Protein AF-A0A3D1ZEJ3-F1 (afdb_monomer)

Mean predicted aligned error: 13.22 Å

Foldseek 3Di:
DPPPPPDPPDFDADPVGHTDDDDDPVVVVVVVVVVCVVCPDCPDPVCPPPPDDDDFPDWDDDPVDTDTD

Sequence (69 aa):
MVNDKDKPDKFEFTDEGEEVSYIGLEEARLLAMQVANEKPGDYGRRYSDLRMVFAPWEDEETEEYYRVV

pLDDT: mean 73.04, std 10.39, range [38.12, 87.88]

Structure (mmCIF, N/CA/C/O backbone):
data_AF-A0A3D1ZEJ3-F1
#
_entry.id   AF-A0A3D1ZEJ3-F1
#
loop_
_atom_site.group_PDB
_atom_site.id
_atom_site.type_symbol
_atom_site.label_atom_id
_atom_site.label_alt_id
_atom_site.label_comp_id
_atom_site.label_asym_id
_atom_site.label_entity_id
_atom_site.label_seq_id
_atom_site.pdbx_PDB_ins_code
_atom_site.Cartn_x
_atom_site.Cartn_y
_atom_site.Cartn_z
_atom_site.occupancy
_atom_site.B_iso_or_equiv
_atom_site.auth_seq_id
_atom_site.auth_comp_id
_atom_site.auth_asym_id
_atom_site.auth_atom_id
_atom_site.pdbx_PDB_model_num
ATOM 1 N N . MET A 1 1 ? -22.754 23.383 25.527 1.00 38.12 1 MET A N 1
ATOM 2 C CA . MET A 1 1 ? -21.898 22.266 25.084 1.00 38.12 1 MET A CA 1
ATOM 3 C C . MET A 1 1 ? -22.816 21.081 24.861 1.00 38.12 1 MET A C 1
ATOM 5 O O . MET A 1 1 ? -23.372 20.590 25.833 1.00 38.12 1 MET A O 1
ATOM 9 N N . VAL A 1 2 ? -23.083 20.719 23.606 1.00 40.66 2 VAL A N 1
ATOM 10 C CA . VAL A 1 2 ? -23.755 19.449 23.299 1.00 40.66 2 VAL A CA 1
ATOM 11 C C . VAL A 1 2 ? -22.667 18.388 23.400 1.00 40.66 2 VAL A C 1
ATOM 13 O O . VAL A 1 2 ? -21.655 18.495 22.712 1.00 40.66 2 VAL A O 1
ATOM 16 N N . ASN A 1 3 ? -22.818 17.449 24.331 1.00 46.41 3 ASN A N 1
ATOM 17 C CA . ASN A 1 3 ? -21.933 16.297 24.410 1.00 46.41 3 ASN A CA 1
ATOM 18 C C . ASN A 1 3 ? -22.270 15.380 23.237 1.00 46.41 3 ASN A C 1
ATOM 20 O O . ASN A 1 3 ? -23.369 14.844 23.154 1.00 46.41 3 ASN A O 1
ATOM 24 N N . ASP A 1 4 ? -21.309 15.191 22.343 1.00 55.62 4 ASP A N 1
ATOM 25 C CA . ASP A 1 4 ? -21.401 14.326 21.162 1.00 55.62 4 ASP A CA 1
ATOM 26 C C . ASP A 1 4 ? -21.348 12.817 21.504 1.00 55.62 4 ASP A C 1
ATOM 28 O O . ASP A 1 4 ? -21.031 11.988 20.661 1.00 55.62 4 ASP A O 1
ATOM 32 N N . LYS A 1 5 ? -21.621 12.452 22.766 1.00 54.88 5 LYS A N 1
ATOM 33 C CA . LYS A 1 5 ? -21.554 11.073 23.283 1.00 54.88 5 LYS A CA 1
ATOM 34 C C . LYS A 1 5 ? -22.900 10.339 23.289 1.00 54.88 5 LYS A C 1
ATOM 36 O O . LYS A 1 5 ? -22.913 9.147 23.555 1.00 54.88 5 LYS A O 1
ATOM 41 N N . ASP A 1 6 ? -24.001 11.030 22.986 1.00 54.50 6 ASP A N 1
ATOM 42 C CA . ASP A 1 6 ? -25.366 10.476 22.995 1.00 54.50 6 ASP A CA 1
ATOM 43 C C . ASP A 1 6 ? -25.932 10.254 21.576 1.00 54.50 6 ASP A C 1
ATOM 45 O O . ASP A 1 6 ? -27.149 10.240 21.374 1.00 54.50 6 ASP A O 1
ATOM 49 N N . LYS A 1 7 ? -25.074 10.122 20.553 1.00 56.50 7 LYS A N 1
ATOM 50 C CA . LYS A 1 7 ? -25.539 9.680 19.233 1.00 56.50 7 LYS A CA 1
ATOM 51 C C . LYS A 1 7 ? -25.728 8.160 19.272 1.00 56.50 7 LYS A C 1
ATOM 53 O O . LYS A 1 7 ? -24.782 7.470 19.636 1.00 56.50 7 LYS A O 1
ATOM 58 N N . PRO A 1 8 ? -26.908 7.623 18.912 1.00 55.56 8 PRO A N 1
ATOM 59 C CA . PRO A 1 8 ? -27.039 6.187 18.722 1.00 55.56 8 PRO A CA 1
ATOM 60 C C . PRO A 1 8 ? -26.104 5.784 17.582 1.00 55.56 8 PRO A C 1
ATOM 62 O O . PRO A 1 8 ? -26.180 6.384 16.504 1.00 55.56 8 PRO A O 1
ATOM 65 N N . ASP A 1 9 ? -25.241 4.798 17.822 1.00 63.62 9 ASP A N 1
ATOM 66 C CA . ASP A 1 9 ? -24.482 4.148 16.759 1.00 63.62 9 ASP A CA 1
ATOM 67 C C . ASP A 1 9 ? -25.494 3.645 15.724 1.00 63.62 9 ASP A C 1
ATOM 69 O O . ASP 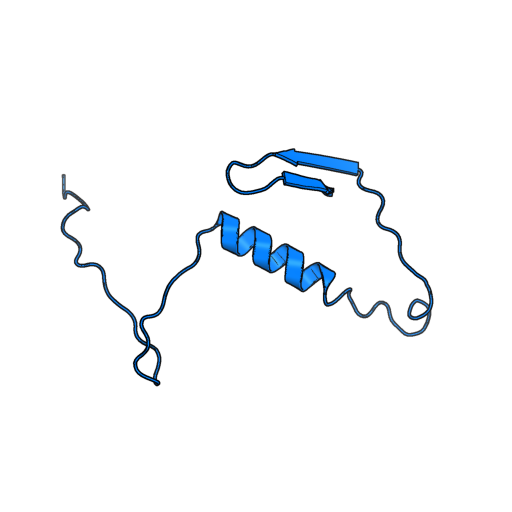A 1 9 ? -26.349 2.797 16.000 1.00 63.62 9 ASP A O 1
ATOM 73 N N . LYS A 1 10 ? -25.505 4.290 14.555 1.00 69.88 10 LYS A N 1
ATOM 74 C CA . LYS A 1 10 ? -26.387 3.913 13.458 1.00 69.88 10 LYS A CA 1
ATOM 75 C C . LYS A 1 10 ? -25.748 2.725 12.766 1.00 69.88 10 LYS A C 1
ATOM 77 O O . LYS A 1 10 ? -24.784 2.892 12.031 1.00 69.88 10 LYS A O 1
ATOM 82 N N . PHE A 1 11 ? -26.309 1.553 13.010 1.00 72.62 11 PHE A N 1
ATOM 83 C CA . PHE A 1 11 ? -25.971 0.354 12.265 1.00 72.62 11 PHE A CA 1
ATOM 84 C C . PHE A 1 11 ? -26.535 0.473 10.850 1.00 72.62 11 PHE A C 1
ATOM 86 O O . PHE A 1 11 ? -27.746 0.629 10.661 1.00 72.62 11 PHE A O 1
ATOM 93 N N . GLU A 1 12 ? -25.646 0.445 9.866 1.00 77.44 12 GLU A N 1
ATOM 94 C CA . GLU A 1 12 ? -26.009 0.263 8.467 1.00 77.44 12 GLU A CA 1
ATOM 95 C C . GLU A 1 12 ? -25.978 -1.237 8.170 1.00 77.44 12 GLU A C 1
ATOM 97 O O . GLU A 1 12 ? -25.148 -1.961 8.712 1.00 77.44 12 GLU A O 1
ATOM 102 N N . PHE A 1 13 ? -26.911 -1.716 7.352 1.00 80.69 13 PHE A N 1
ATOM 103 C CA . PHE A 1 13 ? 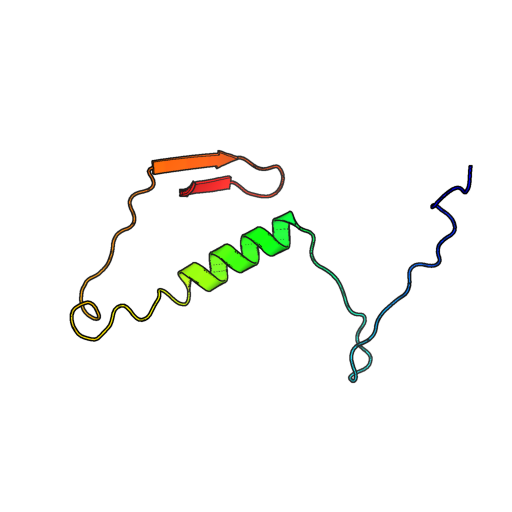-26.987 -3.121 6.962 1.00 80.69 13 PHE A CA 1
ATOM 104 C C . PHE A 1 13 ? -26.927 -3.229 5.443 1.00 80.69 13 PHE A C 1
ATOM 106 O O . PHE A 1 13 ? -27.450 -2.363 4.737 1.00 80.69 13 PHE A O 1
ATOM 113 N N . THR A 1 14 ? -26.298 -4.286 4.941 1.00 79.88 14 THR A N 1
ATOM 114 C CA . THR A 1 14 ? -26.338 -4.644 3.522 1.00 79.88 14 THR A CA 1
ATO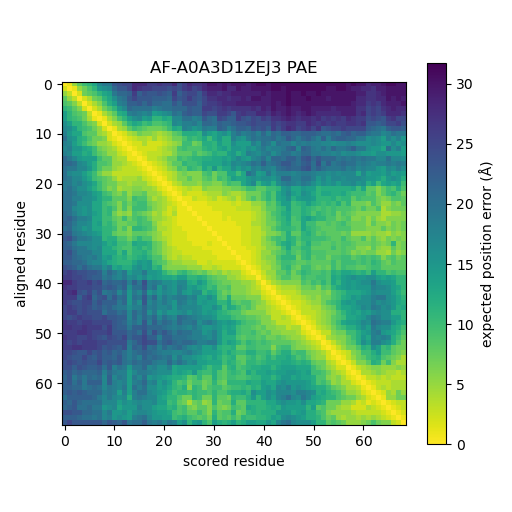M 115 C C . THR A 1 14 ? -27.740 -5.142 3.143 1.00 79.88 14 THR A C 1
ATOM 117 O O . THR A 1 14 ? -28.533 -5.519 4.009 1.00 79.88 14 THR A O 1
ATOM 120 N N . ASP A 1 15 ? -28.058 -5.199 1.845 1.00 83.12 15 ASP A N 1
ATOM 121 C CA . ASP A 1 15 ? -29.338 -5.753 1.357 1.00 83.12 15 ASP A CA 1
ATOM 122 C C . ASP A 1 15 ? -29.530 -7.242 1.727 1.00 83.12 15 ASP A C 1
ATOM 124 O O . ASP A 1 15 ? -30.647 -7.761 1.703 1.00 83.12 15 ASP A O 1
ATOM 128 N N . GLU A 1 16 ? -28.442 -7.924 2.101 1.00 87.88 16 GLU A N 1
ATOM 129 C CA . GLU A 1 16 ? -28.416 -9.311 2.578 1.00 87.88 16 GLU A CA 1
ATOM 130 C C . GLU A 1 16 ? -28.649 -9.423 4.100 1.00 87.88 16 GLU A C 1
ATOM 132 O O . GLU A 1 16 ? -28.800 -10.525 4.627 1.00 87.88 16 GLU A O 1
ATOM 137 N N . GLY A 1 17 ? -28.751 -8.290 4.807 1.00 80.69 17 GLY A N 1
ATOM 138 C CA . GLY A 1 17 ? -29.001 -8.221 6.248 1.00 80.69 17 GLY A CA 1
ATOM 139 C C . GLY A 1 17 ? -27.747 -8.330 7.118 1.00 80.69 17 GLY A C 1
ATOM 140 O O . GLY A 1 17 ? -27.869 -8.539 8.326 1.00 80.69 17 GLY A O 1
ATOM 141 N N . GLU A 1 18 ? -26.557 -8.193 6.535 1.00 81.12 18 GLU A N 1
ATOM 142 C CA . GLU A 1 18 ? -25.288 -8.177 7.269 1.00 81.12 18 GLU A CA 1
ATOM 143 C C . GLU A 1 18 ? -24.992 -6.768 7.792 1.00 81.12 18 GLU A C 1
ATOM 145 O O . GLU A 1 18 ? -25.288 -5.782 7.121 1.00 81.12 18 GLU A O 1
ATOM 150 N N . GLU A 1 19 ? -24.417 -6.653 8.989 1.00 80.62 19 GLU A N 1
ATOM 151 C CA . GLU A 1 19 ? -23.982 -5.364 9.537 1.00 80.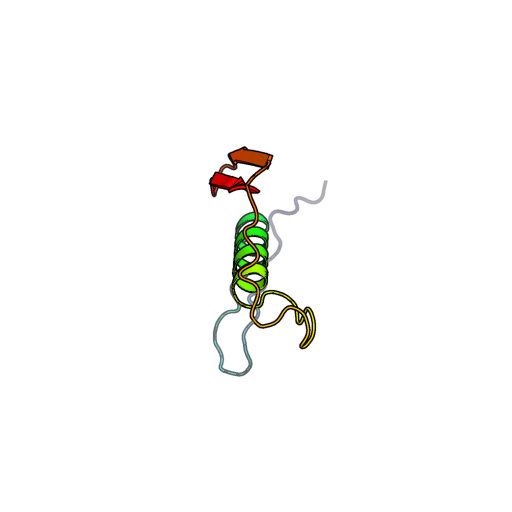62 19 GLU A CA 1
ATOM 152 C C . GLU A 1 19 ? -22.805 -4.815 8.717 1.00 80.62 19 GLU A C 1
ATOM 154 O O . GLU A 1 19 ? -21.806 -5.503 8.500 1.00 80.62 19 GLU A O 1
ATOM 159 N N . VAL A 1 20 ? -22.915 -3.567 8.265 1.00 77.44 20 VAL A N 1
ATOM 160 C CA . VAL A 1 20 ? -21.835 -2.861 7.575 1.00 77.44 20 VAL A CA 1
ATOM 161 C C . VAL A 1 20 ? -20.787 -2.473 8.610 1.00 77.44 20 VAL A C 1
ATOM 163 O O . VAL A 1 20 ? -20.995 -1.570 9.421 1.00 77.44 20 VAL A O 1
ATOM 166 N N . SER A 1 21 ? -19.639 -3.140 8.561 1.00 76.25 21 SER A N 1
ATOM 167 C CA . SER A 1 21 ? -18.452 -2.731 9.300 1.00 76.25 21 SER A CA 1
ATOM 168 C C . SER A 1 21 ? -17.607 -1.779 8.454 1.00 76.25 21 SER A C 1
ATOM 170 O O . SER A 1 21 ? -17.371 -1.998 7.264 1.00 76.25 21 SER A O 1
ATOM 172 N N . TYR A 1 22 ? -17.143 -0.697 9.075 1.00 80.00 22 TYR A N 1
ATOM 173 C CA . TYR A 1 22 ? -16.168 0.198 8.465 1.00 80.00 22 TYR A CA 1
ATOM 174 C C . TYR A 1 22 ? -14.785 -0.133 9.001 1.00 80.00 22 TYR A C 1
ATOM 176 O O . TYR A 1 22 ? -14.599 -0.292 10.207 1.00 80.00 22 TYR A O 1
ATOM 184 N N . ILE A 1 23 ? -13.818 -0.199 8.095 1.00 81.06 23 ILE A N 1
ATOM 185 C CA . ILE A 1 23 ? -12.405 -0.287 8.454 1.00 81.06 23 ILE A CA 1
ATOM 186 C C . ILE A 1 23 ? -11.883 1.087 8.885 1.00 81.06 23 ILE A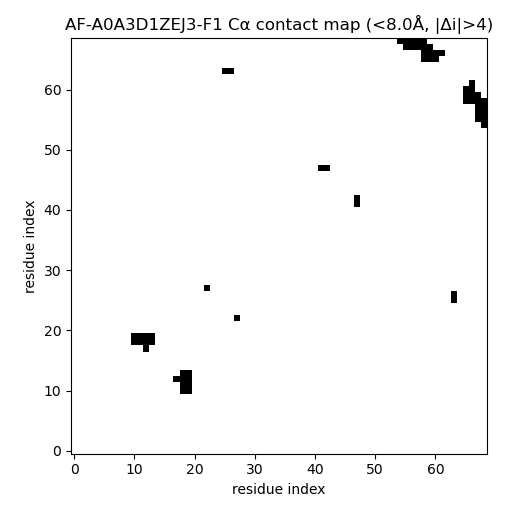 C 1
ATOM 188 O O . ILE A 1 23 ? -12.397 2.127 8.454 1.00 81.06 23 ILE A O 1
ATOM 192 N N . GLY A 1 24 ? -10.850 1.094 9.730 1.00 81.94 24 GLY A N 1
ATOM 193 C CA . GLY A 1 24 ? -10.154 2.321 10.117 1.00 81.94 24 GLY A CA 1
ATOM 194 C C . GLY A 1 24 ? -9.514 3.035 8.918 1.00 81.94 24 GLY A C 1
ATOM 195 O O . GLY A 1 24 ? -9.346 2.464 7.841 1.00 81.94 24 GLY A O 1
ATOM 196 N N . LEU A 1 25 ? -9.129 4.306 9.087 1.00 82.69 25 LEU A N 1
ATOM 197 C CA . LEU A 1 25 ? -8.444 5.063 8.025 1.00 82.69 25 LEU A CA 1
ATOM 198 C C . LEU A 1 25 ? -7.079 4.458 7.663 1.00 82.69 25 LEU A C 1
ATOM 200 O O . LEU A 1 25 ? -6.701 4.444 6.491 1.00 82.69 25 LEU A O 1
ATOM 204 N N . GLU A 1 26 ? -6.338 3.981 8.659 1.00 79.00 26 GLU A N 1
ATOM 205 C CA . GLU A 1 26 ? -5.029 3.352 8.472 1.00 79.00 26 GLU A CA 1
ATOM 206 C C . GLU A 1 26 ? -5.165 1.993 7.772 1.00 79.00 26 GLU A C 1
ATOM 208 O O . GLU A 1 26 ? -4.502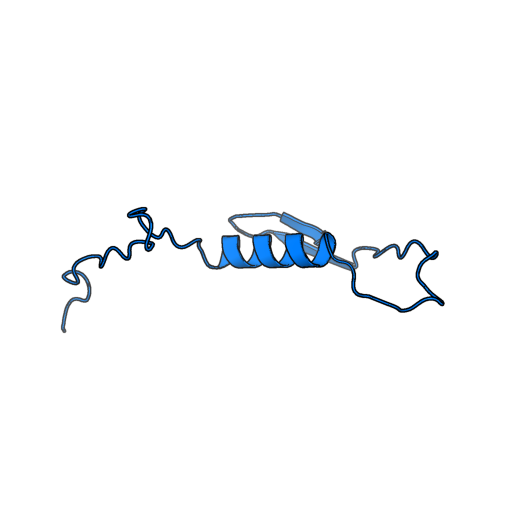 1.751 6.760 1.00 79.00 26 GLU A O 1
ATOM 213 N N . GLU A 1 27 ? -6.136 1.188 8.193 1.00 82.31 27 GLU A N 1
ATOM 214 C CA . GLU A 1 27 ? -6.524 -0.067 7.549 1.00 82.31 27 GLU A CA 1
ATOM 215 C C . GLU A 1 27 ? -6.997 0.134 6.090 1.00 82.31 27 GLU A C 1
ATOM 217 O O . GLU A 1 27 ? -6.590 -0.593 5.178 1.00 82.31 27 GLU A O 1
ATOM 222 N N . ALA A 1 28 ? -7.771 1.191 5.813 1.00 86.38 28 ALA A N 1
ATOM 223 C CA . ALA A 1 28 ? -8.154 1.572 4.451 1.00 86.38 28 ALA A CA 1
ATOM 224 C C . ALA A 1 28 ? -6.946 1.963 3.587 1.00 86.38 28 ALA A C 1
ATOM 226 O O . ALA A 1 28 ? -6.888 1.627 2.399 1.00 86.38 28 ALA A O 1
ATOM 227 N N . ARG A 1 29 ? -5.963 2.658 4.173 1.00 81.38 29 ARG A N 1
ATOM 228 C CA . ARG A 1 29 ? -4.709 3.019 3.497 1.00 81.38 29 ARG A CA 1
ATOM 229 C C . ARG A 1 29 ? -3.895 1.768 3.156 1.00 81.38 29 ARG A C 1
ATOM 231 O O . ARG A 1 29 ? -3.392 1.682 2.034 1.00 81.38 29 ARG A O 1
ATOM 238 N N . LEU A 1 30 ? -3.818 0.796 4.065 1.00 85.25 30 LEU A N 1
ATOM 239 C CA . LEU A 1 30 ? -3.162 -0.490 3.821 1.00 85.25 30 LEU A CA 1
ATOM 240 C C . LEU A 1 30 ? -3.836 -1.253 2.669 1.00 85.25 30 LEU A C 1
ATOM 242 O O . LEU A 1 30 ? -3.159 -1.667 1.724 1.00 85.25 30 LEU A O 1
ATOM 246 N N . LEU A 1 31 ? -5.169 -1.362 2.690 1.00 86.44 31 LEU A N 1
ATOM 247 C CA . LEU A 1 31 ? -5.935 -2.026 1.633 1.00 86.44 31 LEU A CA 1
ATOM 248 C C . LEU A 1 31 ? -5.702 -1.372 0.262 1.00 86.44 31 LEU A C 1
ATOM 250 O O . LEU A 1 31 ? -5.475 -2.063 -0.731 1.00 86.44 31 LEU A O 1
ATOM 254 N N . ALA A 1 32 ? -5.698 -0.038 0.198 1.00 83.25 32 ALA A N 1
ATOM 255 C CA . ALA A 1 32 ? -5.428 0.690 -1.040 1.00 83.25 32 ALA A CA 1
ATOM 256 C C . ALA A 1 32 ? -4.027 0.386 -1.607 1.00 83.25 32 ALA A C 1
ATOM 258 O O . ALA A 1 32 ? -3.883 0.185 -2.816 1.00 83.25 32 ALA A O 1
ATOM 259 N N . MET A 1 33 ? -3.001 0.309 -0.749 1.00 82.50 33 MET A N 1
ATOM 260 C CA . MET A 1 33 ? -1.642 -0.065 -1.165 1.00 82.50 33 MET A CA 1
ATOM 261 C C . MET A 1 33 ? -1.569 -1.505 -1.672 1.00 82.50 33 MET A C 1
ATOM 263 O O . MET A 1 33 ? -0.887 -1.771 -2.664 1.00 82.50 33 MET A O 1
ATOM 267 N N . GLN A 1 34 ? -2.282 -2.430 -1.028 1.00 83.00 34 GLN A N 1
ATOM 268 C CA . GLN A 1 34 ? -2.333 -3.820 -1.467 1.00 83.00 34 GLN A CA 1
ATOM 269 C C . GLN A 1 34 ? -2.973 -3.940 -2.857 1.00 83.00 34 GLN A C 1
ATOM 271 O O . GLN A 1 34 ? -2.382 -4.540 -3.754 1.00 83.00 34 GLN A O 1
ATOM 276 N N . VAL A 1 35 ? -4.123 -3.296 -3.082 1.00 83.00 35 VAL A N 1
ATOM 277 C CA . VAL A 1 35 ? -4.810 -3.331 -4.385 1.00 83.00 35 VAL A CA 1
ATOM 278 C C . VAL A 1 35 ? -3.962 -2.701 -5.496 1.00 83.00 35 VAL A C 1
ATOM 280 O O . VAL A 1 35 ? -3.924 -3.224 -6.612 1.00 83.00 35 VAL A O 1
ATOM 283 N N . ALA A 1 36 ? -3.254 -1.604 -5.206 1.00 76.81 36 ALA A N 1
ATOM 284 C CA . ALA A 1 36 ? -2.350 -0.970 -6.166 1.00 76.81 36 ALA A CA 1
ATOM 285 C C . ALA A 1 36 ? -1.184 -1.892 -6.574 1.00 76.81 36 ALA A C 1
ATOM 287 O O . ALA A 1 36 ? -0.786 -1.898 -7.739 1.00 76.81 36 ALA A O 1
ATOM 288 N N . ASN A 1 37 ? -0.667 -2.696 -5.640 1.00 74.25 37 ASN A N 1
ATOM 289 C CA . ASN A 1 37 ? 0.370 -3.692 -5.920 1.00 74.25 37 ASN A CA 1
ATOM 290 C C . ASN A 1 37 ? -0.157 -4.912 -6.687 1.00 74.25 37 ASN A C 1
ATOM 292 O O . ASN A 1 37 ? 0.546 -5.437 -7.547 1.00 74.25 37 ASN A O 1
ATOM 296 N N . GLU A 1 38 ? -1.376 -5.374 -6.397 1.00 76.62 38 GLU A N 1
ATOM 297 C CA . GLU A 1 38 ? -1.989 -6.517 -7.090 1.00 76.62 38 GLU A CA 1
ATOM 298 C C . GLU A 1 38 ? -2.350 -6.204 -8.547 1.00 76.62 38 GLU A C 1
ATOM 300 O O . GLU A 1 38 ? -2.300 -7.084 -9.410 1.00 76.62 38 GLU A O 1
ATOM 305 N N . LYS A 1 39 ? -2.703 -4.948 -8.837 1.00 71.06 39 LYS A N 1
ATOM 306 C CA . LYS A 1 39 ? -2.993 -4.456 -10.189 1.00 71.06 39 LYS A CA 1
ATOM 307 C C . LYS A 1 39 ? -1.982 -3.376 -10.578 1.00 71.06 39 LYS A C 1
ATOM 309 O O . LYS A 1 39 ? -2.356 -2.202 -10.658 1.00 71.06 39 LYS A O 1
ATOM 314 N N . PRO A 1 40 ? -0.719 -3.756 -10.851 1.00 67.56 40 PRO A N 1
ATOM 315 C CA . PRO A 1 40 ? 0.243 -2.822 -11.414 1.00 67.56 40 PRO A CA 1
ATOM 316 C C . PRO A 1 40 ? -0.351 -2.281 -12.720 1.00 67.56 40 PRO A C 1
ATOM 318 O O . PRO A 1 40 ? -0.958 -3.036 -13.483 1.00 67.56 40 PRO A O 1
ATOM 321 N N . GLY A 1 41 ? -0.271 -0.966 -12.929 1.00 67.81 41 GLY A N 1
ATOM 322 C CA . GLY A 1 41 ? -0.984 -0.295 -14.020 1.00 67.81 41 GLY A CA 1
ATOM 323 C C . GLY A 1 41 ? -0.729 -0.934 -15.391 1.00 67.81 41 GLY A C 1
ATOM 324 O O . GLY A 1 41 ? 0.307 -1.552 -15.623 1.00 67.81 41 GLY A O 1
ATOM 325 N N . ASP A 1 42 ? -1.662 -0.778 -16.334 1.00 74.06 42 ASP A N 1
ATOM 326 C CA . ASP A 1 42 ? -1.412 -1.188 -17.720 1.00 74.06 42 ASP A CA 1
ATOM 327 C C . ASP A 1 42 ? -0.412 -0.214 -18.357 1.00 74.06 42 ASP A C 1
ATOM 329 O O . ASP A 1 42 ? -0.767 0.837 -18.892 1.00 74.06 42 ASP A O 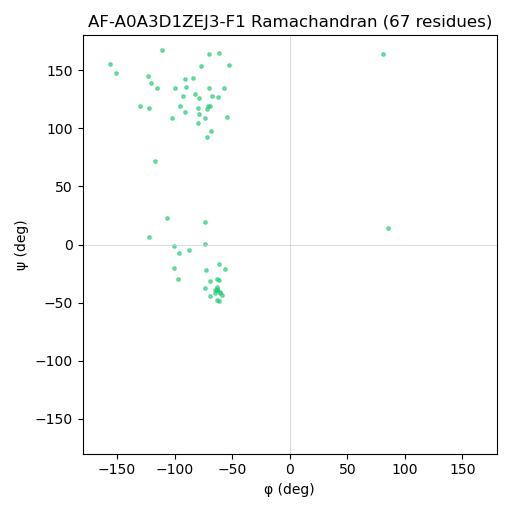1
ATOM 333 N N . TYR A 1 43 ? 0.871 -0.559 -18.270 1.00 73.38 43 TYR A N 1
ATOM 334 C CA . TYR A 1 43 ? 1.959 0.212 -18.869 1.00 73.38 43 TYR A CA 1
ATOM 335 C C . TYR A 1 43 ? 2.016 0.052 -20.402 1.00 73.38 43 TYR A C 1
ATOM 337 O O . TYR A 1 43 ? 2.864 0.652 -21.065 1.00 73.38 43 TYR A O 1
ATOM 345 N N . GLY A 1 44 ? 1.099 -0.722 -20.994 1.00 75.62 44 GLY A N 1
ATOM 346 C CA . GLY A 1 44 ? 1.011 -0.988 -22.421 1.00 75.62 44 GLY A CA 1
ATOM 347 C C . GLY A 1 44 ? 1.983 -2.069 -22.900 1.00 75.62 44 GLY A C 1
ATOM 348 O O . GLY A 1 44 ? 2.976 -2.407 -22.257 1.00 75.62 44 GLY A O 1
ATOM 349 N N . ARG A 1 45 ? 1.735 -2.589 -24.112 1.00 79.19 45 ARG A N 1
ATOM 350 C CA . ARG A 1 45 ? 2.458 -3.747 -24.687 1.00 79.19 45 ARG A CA 1
ATOM 351 C C . ARG A 1 45 ? 3.979 -3.617 -24.775 1.00 79.19 45 ARG A C 1
ATOM 353 O O . ARG A 1 45 ? 4.655 -4.625 -24.906 1.00 79.19 45 ARG A O 1
ATOM 360 N N . ARG A 1 46 ? 4.535 -2.403 -24.758 1.00 80.56 46 ARG A N 1
ATOM 361 C CA . ARG A 1 46 ? 6.000 -2.229 -24.781 1.00 80.56 46 ARG A CA 1
ATOM 362 C C . ARG A 1 46 ? 6.660 -2.602 -23.456 1.00 80.56 46 ARG A C 1
ATOM 364 O O . ARG A 1 46 ? 7.855 -2.867 -23.452 1.00 80.56 46 ARG A O 1
ATOM 371 N N . TYR A 1 47 ? 5.899 -2.598 -22.366 1.00 73.31 47 TYR A N 1
ATOM 372 C CA . TYR A 1 47 ? 6.407 -2.779 -21.011 1.00 73.31 47 TYR A CA 1
ATOM 373 C C . TYR A 1 47 ? 5.762 -3.976 -20.297 1.00 73.31 47 TYR A C 1
ATOM 375 O O . TYR A 1 47 ? 6.054 -4.197 -19.129 1.00 73.31 47 TYR A O 1
ATOM 383 N N . SER A 1 48 ? 4.941 -4.777 -20.993 1.00 73.38 48 SER A N 1
ATOM 384 C CA . SER A 1 48 ? 4.281 -5.969 -20.431 1.00 73.38 48 SER A CA 1
ATOM 385 C C . SER A 1 48 ? 5.261 -7.039 -19.953 1.00 73.38 48 SER A C 1
ATOM 387 O O . SER A 1 48 ? 4.973 -7.755 -19.000 1.00 73.38 48 SER A O 1
ATOM 389 N N . ASP A 1 49 ? 6.422 -7.129 -20.604 1.00 74.19 49 ASP A N 1
ATOM 390 C CA . ASP A 1 49 ? 7.411 -8.184 -20.355 1.00 74.19 49 ASP A CA 1
ATOM 391 C C . ASP A 1 49 ? 8.569 -7.689 -19.471 1.00 74.19 49 ASP A C 1
ATOM 393 O O . ASP A 1 49 ? 9.491 -8.439 -19.143 1.00 74.19 49 ASP A O 1
ATOM 397 N N . LEU A 1 50 ? 8.541 -6.411 -19.079 1.00 71.75 50 LEU A N 1
ATOM 398 C CA . LEU A 1 50 ? 9.547 -5.813 -18.213 1.00 71.75 50 LEU A CA 1
ATOM 399 C C . LEU A 1 50 ? 9.106 -5.958 -16.759 1.00 71.75 50 LEU A C 1
ATOM 401 O O . LEU A 1 50 ? 8.143 -5.338 -16.314 1.00 71.75 50 LEU A O 1
ATOM 405 N N . ARG A 1 51 ? 9.854 -6.754 -15.989 1.00 65.88 51 ARG A N 1
ATOM 406 C CA . ARG A 1 51 ? 9.706 -6.793 -14.532 1.00 65.88 51 ARG A CA 1
ATOM 407 C C . ARG A 1 51 ? 10.183 -5.453 -13.968 1.00 65.88 51 ARG A C 1
ATOM 409 O O . ARG A 1 51 ? 11.383 -5.245 -13.799 1.00 65.88 51 ARG A O 1
ATOM 416 N N . MET A 1 52 ? 9.248 -4.545 -13.701 1.00 67.50 52 MET A N 1
ATOM 417 C CA . MET A 1 52 ? 9.548 -3.300 -13.000 1.00 67.50 52 MET A CA 1
ATOM 418 C C . MET A 1 52 ? 9.896 -3.628 -11.549 1.00 67.50 52 MET A C 1
ATOM 420 O O . MET A 1 52 ? 9.102 -4.233 -10.833 1.00 67.50 52 MET A O 1
ATOM 424 N N . VAL A 1 53 ? 11.114 -3.284 -11.140 1.00 62.34 53 VAL A N 1
ATOM 425 C CA . VAL A 1 53 ? 11.567 -3.410 -9.755 1.00 62.34 53 VAL A CA 1
ATOM 426 C C . VAL A 1 53 ? 11.505 -2.016 -9.155 1.00 62.34 53 VAL A C 1
ATOM 428 O O . VAL A 1 53 ? 12.292 -1.148 -9.531 1.00 62.34 53 VAL A O 1
ATOM 431 N N . PHE A 1 54 ? 10.553 -1.796 -8.255 1.00 64.94 54 PHE A N 1
ATOM 432 C CA . PHE A 1 54 ? 10.549 -0.610 -7.410 1.00 64.94 54 PHE A CA 1
ATOM 433 C C . PHE A 1 54 ? 11.554 -0.861 -6.285 1.00 64.94 54 PHE A C 1
ATOM 435 O O . PHE A 1 54 ? 11.398 -1.794 -5.499 1.00 64.94 54 PHE A O 1
ATOM 442 N N . ALA A 1 55 ? 12.651 -0.105 -6.291 1.00 65.12 55 ALA A N 1
ATOM 443 C CA . ALA A 1 55 ? 13.572 -0.083 -5.166 1.00 65.12 55 ALA A CA 1
ATOM 444 C C . ALA A 1 55 ? 13.004 0.888 -4.128 1.00 65.12 55 ALA A C 1
ATOM 446 O O . ALA A 1 55 ? 12.683 2.016 -4.515 1.00 65.12 55 ALA A O 1
ATOM 447 N N . PRO A 1 56 ? 12.888 0.476 -2.859 1.00 65.38 56 PRO A N 1
ATOM 448 C CA . PRO A 1 56 ? 12.354 1.365 -1.856 1.00 65.38 56 PRO A CA 1
ATOM 449 C C . PRO A 1 56 ? 13.332 2.499 -1.555 1.00 65.38 56 PRO A C 1
ATOM 451 O O . PRO A 1 56 ? 14.539 2.272 -1.431 1.00 65.38 56 PRO A O 1
ATOM 454 N N . TRP A 1 57 ? 12.815 3.720 -1.491 1.00 68.25 57 TRP A N 1
ATOM 455 C CA . TRP A 1 57 ? 13.550 4.931 -1.151 1.00 68.25 57 TRP A CA 1
ATOM 456 C C . TRP A 1 57 ? 13.325 5.365 0.302 1.00 68.25 57 TRP A C 1
ATOM 458 O O . TRP A 1 57 ? 14.141 6.130 0.817 1.00 68.25 57 TRP A O 1
ATOM 468 N N . GLU A 1 58 ? 12.247 4.913 0.949 1.00 74.81 58 GLU A N 1
ATOM 469 C CA . GLU A 1 58 ? 11.846 5.374 2.283 1.00 74.81 58 GLU A CA 1
ATOM 470 C C . GLU A 1 58 ? 11.101 4.289 3.060 1.00 74.81 58 GLU A C 1
ATOM 472 O O . GLU A 1 58 ? 10.369 3.475 2.492 1.00 74.81 58 GLU A O 1
ATOM 477 N N . ASP A 1 59 ? 11.282 4.293 4.377 1.00 77.50 59 ASP A N 1
ATOM 478 C CA . ASP A 1 59 ? 10.513 3.477 5.302 1.00 77.50 59 ASP A CA 1
ATOM 479 C C . ASP A 1 59 ? 9.764 4.339 6.329 1.00 77.50 59 ASP A C 1
ATOM 481 O O . ASP A 1 59 ? 10.269 5.345 6.823 1.00 77.50 59 ASP A O 1
ATOM 485 N N . GLU A 1 60 ? 8.519 3.957 6.608 1.00 79.38 60 GLU A N 1
ATOM 486 C CA . GLU A 1 60 ? 7.582 4.661 7.489 1.00 79.38 60 GLU A CA 1
ATOM 487 C C . GLU A 1 60 ? 6.998 3.640 8.478 1.00 79.38 60 GLU A C 1
ATOM 489 O O . GLU A 1 60 ? 6.358 2.666 8.077 1.00 79.38 60 GLU A O 1
ATOM 494 N N . GLU A 1 61 ? 7.218 3.849 9.778 1.00 77.38 61 GLU A N 1
ATOM 495 C CA . GLU A 1 61 ? 6.613 3.048 10.848 1.00 77.38 61 GLU A CA 1
ATOM 496 C C . GLU A 1 61 ? 5.351 3.756 11.358 1.00 77.38 61 GLU A C 1
ATOM 498 O O . GLU A 1 61 ? 5.409 4.898 11.819 1.00 77.38 61 GLU A O 1
ATOM 503 N N . THR A 1 62 ? 4.202 3.089 11.238 1.00 77.31 62 THR A N 1
ATOM 504 C CA . THR A 1 62 ? 2.906 3.545 11.768 1.00 77.31 62 THR A CA 1
ATOM 505 C C . THR A 1 62 ? 2.474 2.650 12.930 1.00 77.31 62 THR A C 1
ATOM 507 O O . THR A 1 62 ? 3.054 1.582 13.131 1.00 77.31 62 THR A O 1
ATOM 510 N N . GLU A 1 63 ? 1.462 3.061 13.701 1.00 76.88 63 GLU A N 1
ATOM 511 C CA . GLU A 1 63 ? 0.963 2.251 14.825 1.00 76.88 63 GLU A CA 1
ATOM 512 C C . GLU A 1 63 ? 0.382 0.902 14.361 1.00 76.88 63 GLU A C 1
ATOM 514 O O . GLU A 1 63 ? 0.485 -0.090 15.084 1.00 76.88 63 GLU A O 1
ATOM 519 N N . GLU A 1 64 ? -0.172 0.843 13.146 1.00 74.44 64 GLU A N 1
ATOM 520 C CA . GLU A 1 64 ? -0.791 -0.366 12.593 1.00 74.44 64 GLU A CA 1
ATOM 521 C C . GLU A 1 64 ? 0.129 -1.186 11.672 1.00 74.44 64 GLU A C 1
ATOM 523 O O . GLU A 1 64 ? -0.020 -2.408 11.585 1.00 74.44 64 GLU A O 1
ATOM 528 N N . TYR A 1 65 ? 1.082 -0.562 10.969 1.00 68.62 65 TYR A N 1
ATOM 529 C CA . TYR A 1 65 ? 1.953 -1.270 10.022 1.00 68.62 65 TYR A CA 1
ATOM 530 C C . TYR A 1 65 ? 3.294 -0.579 9.751 1.00 68.62 65 TYR A C 1
ATOM 532 O O . TYR A 1 65 ? 3.446 0.640 9.830 1.00 68.62 65 TYR A O 1
ATOM 540 N N . TYR A 1 66 ? 4.272 -1.384 9.336 1.00 75.31 66 TYR A N 1
ATOM 541 C CA . TYR A 1 66 ? 5.532 -0.909 8.775 1.00 75.31 66 TY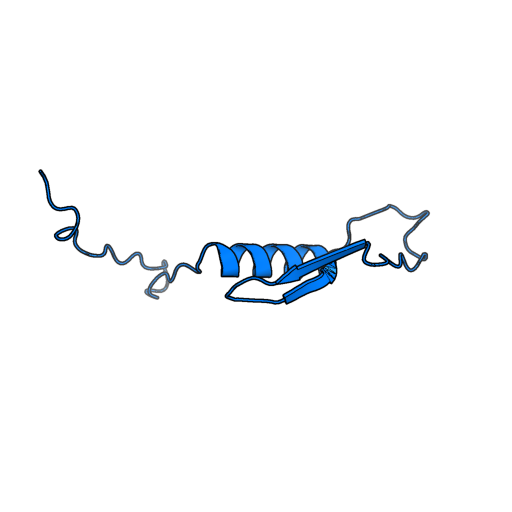R A CA 1
ATOM 542 C C . TYR A 1 66 ? 5.425 -0.838 7.250 1.00 75.31 66 TYR A C 1
ATOM 544 O O . TYR A 1 66 ? 5.025 -1.807 6.598 1.00 75.31 66 TYR A O 1
ATOM 552 N N . ARG A 1 67 ? 5.771 0.311 6.674 1.00 76.75 67 ARG A N 1
ATOM 553 C CA . ARG A 1 67 ? 5.672 0.592 5.243 1.00 76.75 67 ARG A CA 1
ATOM 554 C C . ARG A 1 67 ? 7.055 0.816 4.656 1.00 76.75 67 ARG A C 1
ATOM 556 O O . ARG A 1 67 ? 7.846 1.577 5.190 1.00 76.75 67 ARG A O 1
ATOM 563 N N . VAL A 1 68 ? 7.297 0.202 3.505 1.00 73.50 68 VAL A N 1
ATOM 564 C CA . VAL A 1 68 ? 8.510 0.374 2.702 1.00 73.50 68 VAL A CA 1
ATOM 565 C C . VAL A 1 68 ? 8.060 0.855 1.321 1.00 73.50 68 VAL A C 1
ATOM 567 O O . VAL A 1 68 ? 7.267 0.166 0.673 1.00 73.50 68 VAL A O 1
ATOM 570 N N . VAL A 1 69 ? 8.472 2.063 0.924 1.00 67.56 69 VAL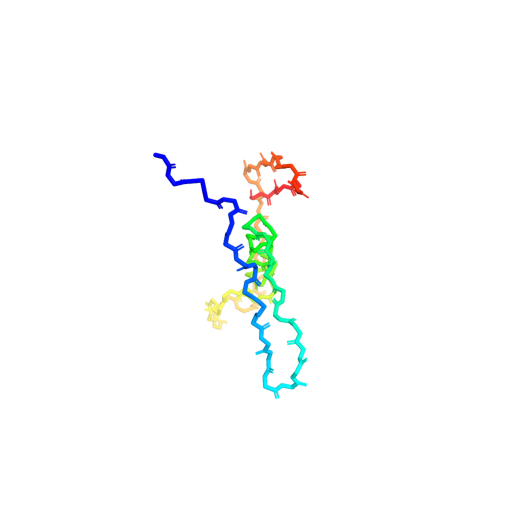 A N 1
ATOM 571 C CA . VAL A 1 69 ? 8.036 2.775 -0.296 1.00 67.56 69 VAL A CA 1
ATOM 572 C C . VAL A 1 69 ? 9.165 2.849 -1.295 1.00 67.56 69 VAL A C 1
ATOM 574 O O . VAL A 1 69 ? 10.245 3.322 -0.886 1.00 67.56 69 VAL A O 1
#

Radius of gyration: 19.76 Å; Cα contacts (8 Å, |Δi|>4): 31; chains: 1; bounding box: 43×32×50 Å

Secondary structure (DSSP, 8-state):
---TT-------B-TTS-B-PPPPHHHHHHHHHHHHHHS-----TTTTT---------EEE-SS-EEE-

Solvent-accessible surface area (backbone atoms only — not comparable to full-atom values): 4814 Å² total; per-residue (Å²): 135,86,72,86,79,77,66,78,85,78,83,46,62,46,100,86,70,45,78,62,80,80,75,53,74,66,57,49,51,51,51,52,56,50,53,49,65,76,53,63,75,91,76,46,86,92,45,71,86,56,85,81,77,83,76,67,83,50,74,48,83,53,98,89,49,80,44,76,70